Protein AF-A0A0Q5D7P6-F1 (afdb_monomer)

pLDDT: mean 76.79, std 16.36, range [40.34, 94.0]

Solvent-accessible surface area (backbone atoms only — not comparable to full-atom values): 3813 Å² total; per-residue (Å²): 140,86,78,77,64,61,62,56,52,53,54,52,52,52,54,55,48,54,51,52,53,50,24,52,51,37,29,77,72,75,32,64,67,60,14,50,51,54,32,45,78,69,72,47,51,66,75,54,50,54,48,46,74,74,40,60,72,67,59,72,70,74,79,118

Structure (mmCIF, N/CA/C/O backbone):
data_AF-A0A0Q5D7P6-F1
#
_entry.id   AF-A0A0Q5D7P6-F1
#
loop_
_atom_site.group_PDB
_atom_site.id
_atom_site.type_symbol
_atom_site.label_atom_id
_atom_site.label_alt_id
_atom_site.label_comp_id
_atom_site.label_asym_id
_atom_site.label_entity_id
_atom_site.label_seq_id
_atom_site.pdbx_PDB_ins_code
_atom_site.Cartn_x
_atom_site.Cartn_y
_atom_site.Cartn_z
_atom_site.occupancy
_atom_site.B_iso_or_equiv
_atom_site.auth_seq_id
_atom_site.auth_comp_id
_atom_site.auth_asym_id
_atom_site.auth_atom_id
_atom_site.pdbx_PDB_model_num
ATOM 1 N N . MET A 1 1 ? 14.617 -5.656 -37.584 1.00 47.88 1 MET A N 1
ATOM 2 C CA . MET A 1 1 ? 14.808 -6.273 -36.254 1.00 47.88 1 MET A CA 1
ATOM 3 C C . MET A 1 1 ? 14.396 -5.239 -35.216 1.00 47.88 1 MET A C 1
ATOM 5 O O . MET A 1 1 ? 15.053 -4.209 -35.148 1.00 47.88 1 MET A O 1
ATOM 9 N N . PRO A 1 2 ? 13.253 -5.407 -34.542 1.00 70.00 2 PRO A N 1
ATOM 10 C CA . PRO A 1 2 ? 13.293 -5.365 -33.067 1.00 70.00 2 PRO A CA 1
ATOM 11 C C . PRO A 1 2 ? 12.350 -6.434 -32.456 1.00 70.00 2 PRO A C 1
ATOM 13 O O . PRO A 1 2 ? 11.445 -6.868 -33.170 1.00 70.00 2 PRO A O 1
ATOM 16 N N . PRO A 1 3 ? 12.560 -6.940 -31.214 1.00 52.12 3 PRO A N 1
ATOM 17 C CA . PRO A 1 3 ? 12.384 -6.126 -30.003 1.00 52.12 3 PRO A CA 1
ATOM 18 C C . PRO A 1 3 ? 13.200 -6.598 -28.775 1.00 52.12 3 PRO A C 1
ATOM 20 O O . PRO A 1 3 ? 12.820 -7.531 -28.072 1.00 52.12 3 PRO A O 1
ATOM 23 N N . ALA A 1 4 ? 14.298 -5.917 -28.447 1.00 54.16 4 ALA A N 1
ATOM 24 C CA . ALA A 1 4 ? 14.955 -6.103 -27.143 1.00 54.16 4 ALA A CA 1
ATOM 25 C C . ALA A 1 4 ? 14.365 -5.184 -26.050 1.00 54.16 4 ALA A C 1
ATOM 27 O O . ALA A 1 4 ? 14.481 -5.469 -24.861 1.00 54.16 4 ALA A O 1
ATOM 28 N N . GLU A 1 5 ? 13.673 -4.112 -26.443 1.00 50.69 5 GLU A N 1
ATOM 29 C CA . GLU A 1 5 ? 13.207 -3.063 -25.525 1.00 50.69 5 GLU A CA 1
ATOM 30 C C . GLU A 1 5 ? 11.970 -3.482 -24.705 1.00 50.69 5 GLU A C 1
ATOM 32 O O . GLU A 1 5 ? 11.828 -3.117 -23.538 1.00 50.69 5 GLU A O 1
ATOM 37 N N . GLN A 1 6 ? 11.117 -4.352 -25.262 1.00 51.47 6 GLN A N 1
ATOM 38 C CA . GLN A 1 6 ? 9.888 -4.812 -24.598 1.00 51.47 6 GLN A CA 1
ATOM 39 C C . GLN A 1 6 ? 10.174 -5.654 -23.345 1.00 51.47 6 GLN A C 1
ATOM 41 O O . GLN A 1 6 ? 9.458 -5.547 -22.352 1.00 51.47 6 GLN A O 1
ATOM 46 N N . ALA A 1 7 ? 11.255 -6.440 -23.345 1.00 53.31 7 ALA A N 1
ATOM 47 C CA . ALA A 1 7 ? 11.625 -7.273 -22.201 1.00 53.31 7 ALA A CA 1
ATOM 48 C C . ALA A 1 7 ? 12.122 -6.443 -21.001 1.00 53.31 7 ALA A C 1
ATOM 50 O O . ALA A 1 7 ? 11.924 -6.832 -19.847 1.00 53.31 7 ALA A O 1
ATOM 51 N N . GLN A 1 8 ? 12.747 -5.286 -21.251 1.00 52.84 8 GLN A N 1
ATOM 52 C CA . GLN A 1 8 ? 13.213 -4.379 -20.197 1.00 52.84 8 GLN A CA 1
ATOM 53 C C . GLN A 1 8 ? 12.084 -3.524 -19.620 1.00 52.84 8 GLN A C 1
ATOM 55 O O . GLN A 1 8 ? 12.042 -3.338 -18.398 1.00 52.84 8 GLN A O 1
ATOM 60 N N . GLN A 1 9 ? 11.147 -3.070 -20.460 1.00 53.81 9 GLN A N 1
ATOM 61 C CA . GLN A 1 9 ? 9.920 -2.420 -19.992 1.00 53.81 9 GLN A CA 1
ATOM 62 C C . GLN A 1 9 ? 9.141 -3.379 -19.081 1.00 53.81 9 GLN A C 1
ATOM 64 O O . GLN A 1 9 ? 8.937 -3.093 -17.903 1.00 53.81 9 GLN A O 1
ATOM 69 N N . GLN A 1 10 ? 8.875 -4.596 -19.565 1.00 53.41 10 GLN A N 1
ATOM 70 C CA . GLN A 1 10 ? 8.086 -5.590 -18.842 1.00 53.41 10 GLN A CA 1
ATOM 71 C C . GLN A 1 10 ? 8.706 -5.978 -17.490 1.00 53.41 10 GLN A C 1
ATOM 73 O O . GLN A 1 10 ? 8.005 -6.109 -16.488 1.00 53.41 10 GLN A O 1
ATOM 78 N N . ARG A 1 11 ? 10.037 -6.087 -17.395 1.00 53.41 11 ARG A N 1
ATOM 79 C CA . ARG A 1 11 ? 10.708 -6.386 -16.116 1.00 53.41 11 ARG A CA 1
ATOM 80 C C . ARG A 1 11 ? 10.584 -5.251 -15.092 1.00 53.41 11 ARG A C 1
ATOM 82 O O . ARG A 1 11 ? 10.526 -5.510 -13.887 1.00 53.41 11 ARG A O 1
ATOM 89 N N . SER A 1 12 ? 10.548 -4.011 -15.567 1.00 56.97 12 SER A N 1
ATOM 90 C CA . SER A 1 12 ? 10.421 -2.810 -14.735 1.00 56.97 12 SER A CA 1
ATOM 91 C C . SER A 1 12 ? 8.988 -2.638 -14.222 1.00 56.97 12 SER A C 1
ATOM 93 O O . SER A 1 12 ? 8.788 -2.315 -13.046 1.00 56.97 12 SER A O 1
ATOM 95 N N . ASP A 1 13 ? 8.001 -2.966 -15.055 1.00 62.56 13 ASP A N 1
ATOM 96 C CA . ASP A 1 13 ? 6.588 -3.020 -14.675 1.00 62.56 13 ASP A CA 1
ATOM 97 C C . ASP A 1 13 ? 6.328 -4.079 -13.595 1.00 62.56 13 ASP A C 1
ATOM 99 O O . ASP A 1 13 ? 5.704 -3.789 -12.573 1.00 62.56 13 ASP A O 1
ATOM 103 N N . HIS A 1 14 ? 6.901 -5.279 -13.736 1.00 62.81 14 HIS A N 1
ATOM 104 C CA . HIS A 1 14 ? 6.748 -6.346 -12.739 1.00 62.81 14 HIS A CA 1
ATOM 105 C C . HIS A 1 14 ? 7.322 -5.967 -11.365 1.00 62.81 14 HIS A C 1
ATOM 107 O O . HIS A 1 14 ? 6.700 -6.236 -10.334 1.00 62.81 14 HIS A O 1
ATOM 113 N N . ARG A 1 15 ? 8.498 -5.320 -11.326 1.00 69.25 15 ARG A N 1
ATOM 114 C CA . ARG A 1 15 ? 9.113 -4.882 -10.061 1.00 69.25 15 ARG A CA 1
ATOM 115 C C . ARG A 1 15 ? 8.270 -3.806 -9.379 1.00 69.25 15 ARG A C 1
ATOM 117 O O . ARG A 1 15 ? 8.061 -3.875 -8.170 1.00 69.25 15 ARG A O 1
ATOM 124 N N . SER A 1 16 ? 7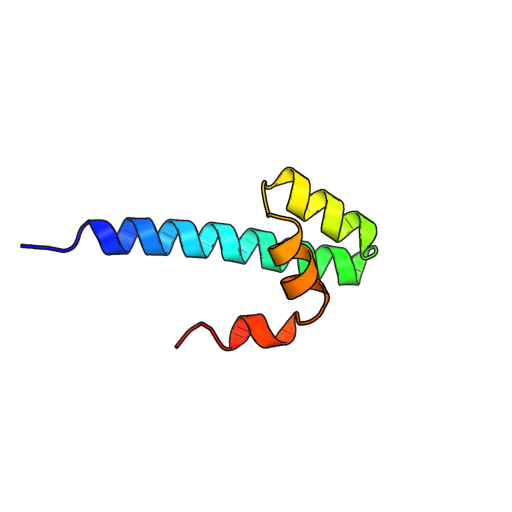.763 -2.855 -10.158 1.00 75.56 16 SER A N 1
ATOM 125 C CA . SER A 1 16 ? 6.882 -1.788 -9.676 1.00 75.56 16 SER A CA 1
ATOM 126 C C . SER A 1 16 ? 5.566 -2.353 -9.135 1.00 75.56 16 SER A C 1
ATOM 128 O O . SER A 1 16 ? 5.137 -1.979 -8.044 1.00 75.56 16 SER A O 1
ATOM 130 N N . SER A 1 17 ? 4.970 -3.321 -9.839 1.00 80.12 17 SER A N 1
ATOM 131 C CA . SER A 1 17 ? 3.736 -3.988 -9.417 1.00 80.12 17 SER A CA 1
ATOM 132 C C . SER A 1 17 ? 3.906 -4.753 -8.103 1.00 80.12 17 SER A C 1
ATOM 134 O O . SER A 1 17 ? 3.081 -4.615 -7.207 1.00 80.1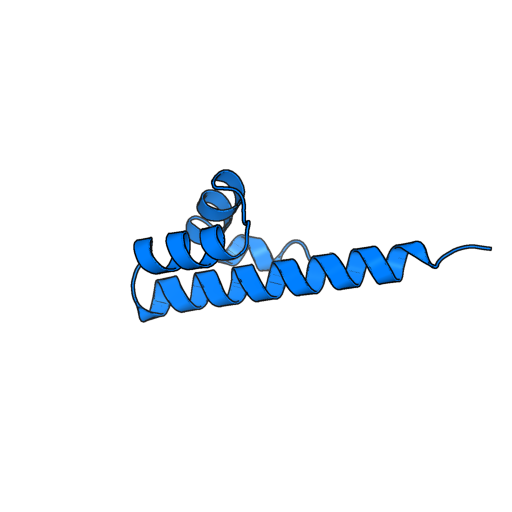2 17 SER A O 1
ATOM 136 N N . ALA A 1 18 ? 4.999 -5.505 -7.940 1.00 85.62 18 ALA A N 1
ATOM 137 C CA . ALA A 1 18 ? 5.253 -6.274 -6.718 1.00 85.62 18 ALA A CA 1
ATOM 138 C C . ALA A 1 18 ? 5.448 -5.381 -5.477 1.00 85.62 18 ALA A C 1
ATOM 140 O O . ALA A 1 18 ? 5.014 -5.728 -4.378 1.00 85.62 18 ALA A O 1
ATOM 141 N N . ILE A 1 19 ? 6.087 -4.218 -5.649 1.00 88.88 19 ILE A N 1
ATOM 142 C CA . ILE A 1 19 ? 6.247 -3.218 -4.583 1.00 88.88 19 ILE A CA 1
ATOM 143 C C . ILE A 1 19 ? 4.880 -2.654 -4.185 1.00 88.88 19 ILE A C 1
ATOM 145 O O . ILE A 1 19 ? 4.565 -2.575 -3.000 1.00 88.88 19 ILE A O 1
ATOM 149 N N . VAL A 1 20 ? 4.050 -2.296 -5.165 1.00 86.88 20 VAL A N 1
ATOM 150 C CA . VAL A 1 20 ? 2.699 -1.778 -4.914 1.00 86.88 20 VAL A CA 1
ATOM 151 C C . VAL A 1 20 ? 1.822 -2.823 -4.222 1.00 86.88 20 VAL A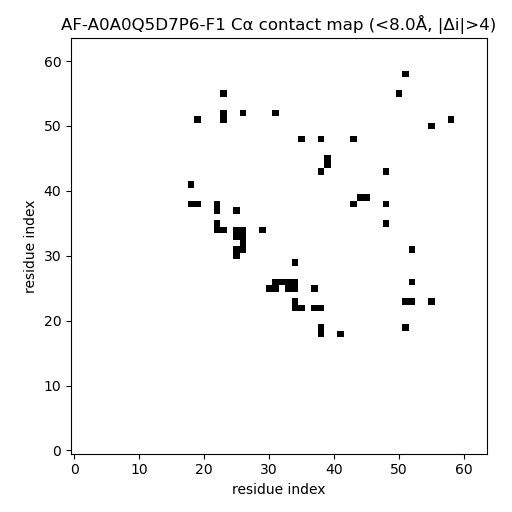 C 1
ATOM 153 O O . VAL A 1 20 ? 1.163 -2.497 -3.238 1.00 86.88 20 VAL A O 1
ATOM 156 N N . GLU A 1 21 ? 1.856 -4.077 -4.673 1.00 88.12 21 GLU A N 1
ATOM 157 C CA . GLU A 1 21 ? 1.093 -5.179 -4.076 1.00 88.12 21 GLU A CA 1
ATOM 158 C C . GLU A 1 21 ? 1.482 -5.405 -2.611 1.00 88.12 21 GLU A C 1
ATOM 160 O O . GLU A 1 21 ? 0.616 -5.507 -1.739 1.00 88.12 21 GLU A O 1
ATOM 165 N N . ARG A 1 22 ? 2.787 -5.379 -2.311 1.00 89.75 22 ARG A N 1
ATOM 166 C CA . ARG A 1 22 ? 3.263 -5.418 -0.924 1.00 89.75 22 ARG A CA 1
ATOM 167 C C . ARG A 1 22 ? 2.825 -4.203 -0.120 1.00 89.75 22 ARG A C 1
ATOM 169 O O . ARG A 1 22 ? 2.428 -4.382 1.024 1.00 89.75 22 ARG A O 1
ATOM 176 N N . GLY A 1 23 ? 2.837 -3.001 -0.693 1.00 90.50 23 GLY A N 1
ATOM 177 C CA . GLY A 1 23 ? 2.326 -1.800 -0.025 1.00 90.50 23 GLY A CA 1
ATOM 178 C C . GLY A 1 23 ? 0.852 -1.928 0.375 1.00 90.50 23 GLY A C 1
ATOM 179 O O . GLY A 1 23 ? 0.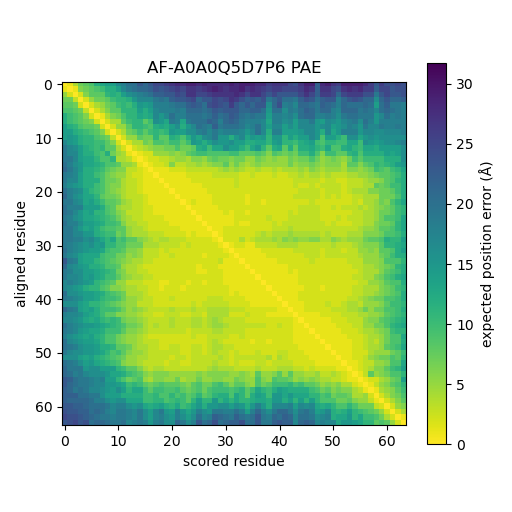495 -1.609 1.506 1.00 90.50 23 GLY A O 1
ATOM 180 N N . ILE A 1 24 ? 0.012 -2.474 -0.509 1.00 89.12 24 ILE A N 1
ATOM 181 C CA . ILE A 1 24 ? -1.411 -2.726 -0.229 1.00 89.12 24 ILE A CA 1
ATOM 182 C C . ILE A 1 24 ? -1.569 -3.792 0.867 1.00 89.12 24 ILE A C 1
ATOM 184 O O . ILE A 1 24 ? -2.340 -3.610 1.807 1.00 89.12 24 ILE A O 1
ATOM 188 N N . ALA A 1 25 ? -0.797 -4.881 0.808 1.00 90.88 25 ALA A N 1
ATOM 189 C CA . ALA A 1 25 ? -0.817 -5.907 1.852 1.00 90.88 25 ALA A CA 1
ATOM 190 C C . ALA A 1 25 ? -0.383 -5.350 3.223 1.00 90.88 25 ALA A C 1
ATOM 192 O O . ALA A 1 25 ? -0.993 -5.667 4.247 1.00 90.88 25 ALA A O 1
ATOM 193 N N . VAL A 1 26 ? 0.632 -4.478 3.248 1.00 91.75 26 VAL A N 1
ATOM 194 C CA . VAL A 1 26 ? 1.081 -3.762 4.453 1.00 91.75 26 VAL A CA 1
ATOM 195 C C . VAL A 1 26 ? -0.025 -2.854 4.995 1.00 91.75 26 VAL A C 1
ATOM 197 O O . VAL A 1 26 ? -0.233 -2.835 6.206 1.00 91.75 26 VAL A O 1
ATOM 200 N N . GLN A 1 27 ? -0.777 -2.161 4.132 1.00 90.44 27 GLN A N 1
ATOM 201 C CA . GLN A 1 27 ? -1.925 -1.345 4.548 1.00 90.44 27 GLN A CA 1
ATOM 202 C C . GLN A 1 27 ? -2.995 -2.195 5.240 1.00 90.44 27 GLN A C 1
ATOM 204 O O . GLN A 1 27 ? -3.467 -1.812 6.308 1.00 90.44 27 GLN A O 1
ATOM 209 N N . SER A 1 28 ? -3.351 -3.345 4.654 1.00 87.69 28 SER A N 1
ATOM 210 C CA . SER A 1 28 ? -4.343 -4.268 5.225 1.00 87.69 28 SER A CA 1
ATOM 211 C C . SER A 1 28 ? -3.882 -4.941 6.518 1.00 87.69 28 SER A C 1
ATOM 213 O O . SER A 1 28 ? -4.720 -5.270 7.350 1.00 87.69 28 SER A O 1
ATOM 215 N N . THR A 1 29 ? -2.578 -5.170 6.682 1.00 91.69 29 THR A N 1
ATOM 216 C CA . THR A 1 29 ? -2.030 -5.906 7.836 1.00 91.69 29 THR A CA 1
ATOM 217 C C . THR A 1 29 ? -1.705 -4.988 9.013 1.00 91.69 29 THR A C 1
ATOM 219 O O . THR A 1 29 ? -1.916 -5.364 10.162 1.00 91.69 29 THR A O 1
ATOM 222 N N . PHE A 1 30 ? -1.173 -3.794 8.737 1.00 90.25 30 PHE A N 1
ATOM 223 C CA . PHE A 1 30 ? -0.712 -2.849 9.752 1.00 90.25 30 PHE A CA 1
ATOM 224 C C . PHE A 1 30 ? -1.584 -1.596 9.773 1.00 90.25 30 PHE A C 1
ATOM 226 O O . PHE A 1 30 ? -2.451 -1.453 10.629 1.00 90.25 30 PHE A O 1
ATOM 233 N N . ASN A 1 31 ? -1.305 -0.658 8.866 1.00 91.25 31 ASN A N 1
ATOM 234 C CA . ASN A 1 31 ? -2.046 0.582 8.667 1.00 91.25 31 ASN A CA 1
ATOM 235 C C . ASN A 1 31 ? -1.526 1.314 7.416 1.00 91.25 31 ASN A C 1
ATOM 237 O O . ASN A 1 31 ? -0.462 1.004 6.870 1.00 91.25 31 ASN A O 1
ATOM 241 N N . THR A 1 32 ? -2.257 2.349 7.007 1.00 88.75 32 THR A N 1
ATOM 242 C CA . THR A 1 32 ? -1.926 3.197 5.856 1.00 88.75 32 THR A CA 1
ATOM 243 C C . THR A 1 32 ? -0.581 3.919 5.989 1.00 88.75 32 THR A C 1
ATOM 245 O O . THR A 1 32 ? 0.125 4.049 4.995 1.00 88.75 32 THR A O 1
ATOM 248 N N . VAL A 1 33 ? -0.176 4.355 7.185 1.00 92.56 33 VAL A N 1
ATOM 249 C CA . VAL A 1 33 ? 1.111 5.049 7.398 1.00 92.56 33 VAL A CA 1
ATOM 250 C C . VAL A 1 33 ? 2.288 4.112 7.114 1.00 92.56 33 VAL A C 1
ATOM 252 O O . VAL A 1 33 ? 3.174 4.480 6.346 1.00 92.56 33 VAL A O 1
ATOM 255 N N . CYS A 1 34 ? 2.252 2.870 7.610 1.00 91.81 34 CYS A N 1
ATOM 256 C CA . CYS A 1 34 ? 3.261 1.853 7.290 1.00 91.81 34 CYS A CA 1
ATOM 257 C C . CYS A 1 34 ? 3.341 1.567 5.785 1.00 91.81 34 CYS A C 1
ATOM 259 O O . CYS A 1 34 ? 4.433 1.401 5.243 1.00 91.81 34 CYS A O 1
ATOM 261 N N . ALA A 1 35 ? 2.201 1.524 5.092 1.00 92.44 35 ALA A N 1
ATOM 262 C CA . ALA A 1 35 ? 2.176 1.323 3.645 1.00 92.44 35 ALA A CA 1
ATOM 263 C C . ALA A 1 35 ? 2.810 2.497 2.885 1.00 92.44 35 ALA A C 1
ATOM 265 O O . ALA A 1 35 ? 3.579 2.282 1.947 1.00 92.44 35 ALA A O 1
ATOM 266 N N . ILE A 1 36 ? 2.536 3.734 3.312 1.00 92.44 36 ILE A N 1
ATOM 267 C CA . ILE A 1 36 ? 3.141 4.943 2.740 1.00 92.44 36 ILE A CA 1
ATOM 268 C C . ILE A 1 36 ? 4.661 4.917 2.921 1.00 92.44 36 ILE A C 1
ATOM 270 O O . ILE A 1 36 ? 5.389 5.176 1.963 1.00 92.44 36 ILE A O 1
ATOM 274 N N . GLU A 1 37 ? 5.148 4.590 4.119 1.00 94.00 37 GLU A N 1
ATOM 275 C CA . GLU A 1 37 ? 6.587 4.507 4.385 1.00 94.00 37 GLU A CA 1
ATOM 276 C C . GLU A 1 37 ? 7.253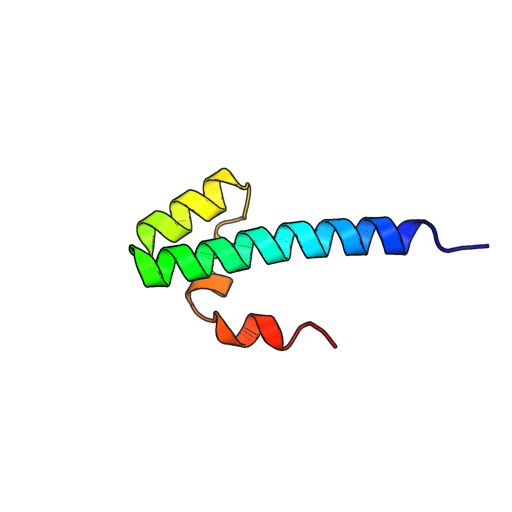 3.407 3.560 1.00 94.00 37 GLU A C 1
ATOM 278 O O . GLU A 1 37 ? 8.254 3.672 2.895 1.00 94.00 37 GLU A O 1
ATOM 283 N N . TYR A 1 38 ? 6.650 2.214 3.503 1.00 93.31 38 TYR A N 1
ATOM 284 C CA . TYR A 1 38 ? 7.136 1.115 2.671 1.00 93.31 38 TYR A CA 1
ATOM 285 C C . TYR A 1 38 ? 7.288 1.546 1.208 1.00 93.31 38 TYR A C 1
ATOM 287 O O . TYR A 1 38 ? 8.348 1.361 0.608 1.00 93.31 38 TYR A O 1
ATOM 295 N N . LEU A 1 39 ? 6.257 2.169 0.634 1.00 91.31 39 LEU A N 1
ATOM 296 C CA . LEU A 1 39 ? 6.272 2.616 -0.756 1.00 91.31 39 LEU A CA 1
ATOM 297 C C . LEU A 1 39 ? 7.290 3.747 -0.985 1.00 91.31 39 LEU A C 1
ATOM 299 O O . LEU A 1 39 ? 8.032 3.706 -1.971 1.00 91.31 39 LEU A O 1
ATOM 303 N N . ARG A 1 40 ? 7.412 4.708 -0.058 1.00 91.25 40 ARG A N 1
ATOM 304 C CA . ARG A 1 40 ? 8.444 5.759 -0.131 1.00 91.25 40 ARG A CA 1
ATOM 305 C C . ARG A 1 40 ? 9.857 5.188 -0.096 1.00 91.25 40 ARG A C 1
ATOM 307 O O . ARG A 1 40 ? 10.683 5.598 -0.908 1.00 91.25 40 ARG A O 1
ATOM 314 N N . SER A 1 41 ? 10.138 4.222 0.781 1.00 92.62 41 SER A N 1
ATOM 315 C CA . SER A 1 41 ? 11.447 3.554 0.843 1.00 92.62 41 SER A CA 1
ATOM 316 C C . SER A 1 41 ? 11.806 2.841 -0.464 1.00 92.62 41 SER A C 1
ATOM 318 O O . SER A 1 41 ? 12.982 2.662 -0.768 1.00 92.62 41 SER A O 1
ATOM 320 N N . HIS A 1 42 ? 10.805 2.481 -1.269 1.00 90.75 42 HIS A N 1
ATOM 321 C CA . HIS A 1 42 ? 10.977 1.870 -2.585 1.00 90.75 42 HIS A CA 1
ATOM 322 C C . HIS A 1 42 ? 10.949 2.886 -3.745 1.00 90.75 42 HIS A C 1
ATOM 324 O O . HIS A 1 42 ? 10.814 2.483 -4.898 1.00 90.75 42 HIS A O 1
ATOM 330 N N . ASN A 1 43 ? 11.125 4.186 -3.467 1.00 89.31 43 ASN A N 1
ATOM 331 C CA . ASN A 1 43 ? 11.112 5.284 -4.448 1.00 89.31 43 ASN A CA 1
ATOM 332 C C . ASN A 1 43 ? 9.779 5.449 -5.204 1.00 89.31 43 ASN A C 1
ATOM 334 O O . ASN A 1 43 ? 9.739 6.002 -6.305 1.00 89.31 43 ASN A O 1
ATOM 338 N N . VAL A 1 44 ? 8.666 5.004 -4.620 1.00 87.56 44 VAL A N 1
ATOM 339 C CA . VAL A 1 44 ? 7.342 5.253 -5.195 1.00 87.56 44 VAL A CA 1
ATOM 340 C C . VAL A 1 44 ? 6.944 6.699 -4.909 1.00 87.56 44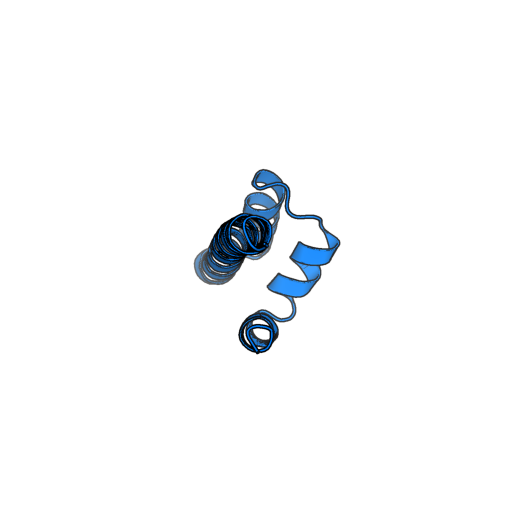 VAL A C 1
ATOM 342 O O . VAL A 1 44 ? 6.989 7.165 -3.770 1.00 87.56 44 VAL A O 1
ATOM 345 N N . GLN A 1 45 ? 6.547 7.426 -5.952 1.00 87.19 45 GLN A N 1
ATOM 346 C CA . GLN A 1 45 ? 6.144 8.824 -5.815 1.00 87.19 45 GLN A CA 1
ATOM 347 C C . GLN A 1 45 ? 4.831 8.956 -5.034 1.00 87.19 45 GLN A C 1
ATOM 349 O O . GLN A 1 45 ? 3.912 8.163 -5.237 1.00 87.19 45 GLN A O 1
ATOM 354 N N . SER A 1 46 ? 4.699 10.003 -4.211 1.00 86.31 46 SER A N 1
ATOM 355 C CA . SER A 1 46 ? 3.517 10.235 -3.362 1.00 86.31 46 SER A CA 1
ATOM 356 C C . SER A 1 46 ? 2.192 10.186 -4.130 1.00 86.31 46 SER A C 1
ATOM 358 O O . SER A 1 46 ? 1.253 9.551 -3.668 1.00 86.31 46 SER A O 1
ATOM 360 N N . HIS A 1 47 ? 2.137 10.742 -5.344 1.00 85.12 47 HIS A N 1
ATOM 361 C CA . HIS A 1 47 ? 0.924 10.720 -6.168 1.00 85.12 47 HIS A CA 1
ATOM 362 C C . HIS A 1 47 ? 0.514 9.295 -6.603 1.00 85.12 47 HIS A C 1
ATOM 364 O O . HIS A 1 47 ? -0.667 9.007 -6.801 1.00 85.12 47 HIS A O 1
ATOM 370 N N . ILE A 1 48 ? 1.485 8.385 -6.765 1.00 85.31 48 ILE A N 1
ATOM 371 C CA . ILE A 1 48 ? 1.227 6.964 -7.020 1.00 85.31 48 ILE A CA 1
ATOM 372 C C . ILE A 1 48 ? 0.761 6.301 -5.731 1.00 85.31 48 ILE A C 1
ATOM 374 O O . ILE A 1 48 ? -0.217 5.566 -5.779 1.00 85.31 48 ILE A O 1
ATOM 378 N N . ILE A 1 49 ? 1.415 6.58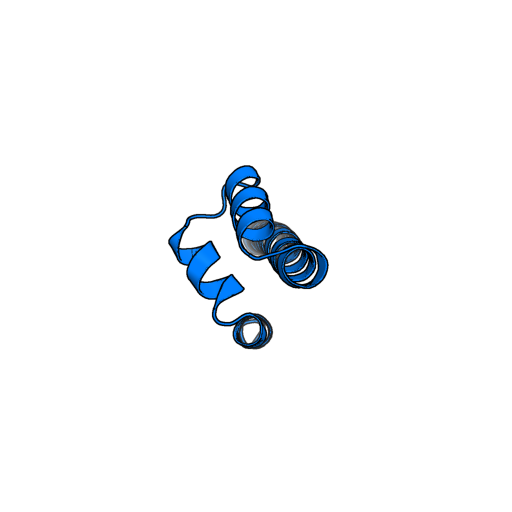6 -4.600 1.00 89.06 49 ILE A N 1
ATOM 379 C CA . ILE A 1 49 ? 1.036 6.069 -3.277 1.00 89.06 49 ILE A CA 1
ATOM 380 C C . ILE A 1 49 ? -0.432 6.394 -2.979 1.00 89.06 49 ILE A C 1
ATOM 382 O O . ILE A 1 49 ? -1.218 5.492 -2.709 1.00 89.06 49 ILE A O 1
ATOM 386 N N . GLU A 1 50 ? -0.827 7.659 -3.112 1.00 89.75 50 GLU A N 1
ATOM 387 C CA . GLU A 1 50 ? -2.214 8.086 -2.917 1.00 89.75 50 GLU A CA 1
ATOM 388 C C . GLU A 1 50 ? -3.168 7.335 -3.845 1.00 89.75 50 GLU A C 1
ATOM 390 O O . GLU A 1 50 ? -4.182 6.810 -3.390 1.00 89.75 50 GLU A O 1
ATOM 395 N N . ARG A 1 51 ? -2.823 7.199 -5.132 1.00 86.06 51 ARG A N 1
ATOM 396 C CA . ARG A 1 51 ? -3.649 6.469 -6.102 1.00 86.06 51 ARG A CA 1
ATOM 397 C C . ARG A 1 51 ? -3.828 4.997 -5.724 1.00 86.06 51 ARG A C 1
ATOM 399 O O . ARG A 1 51 ? -4.943 4.492 -5.806 1.00 86.06 51 ARG A O 1
ATOM 406 N N . VAL A 1 52 ? -2.754 4.303 -5.345 1.00 85.94 52 VAL A N 1
ATOM 407 C CA . VAL A 1 52 ? -2.799 2.852 -5.083 1.00 85.94 52 VAL A CA 1
ATOM 408 C C . VAL A 1 52 ? -3.431 2.507 -3.745 1.00 85.94 52 VAL A C 1
ATOM 410 O O . VAL A 1 52 ? -4.108 1.489 -3.663 1.00 85.94 52 VAL A O 1
ATOM 413 N N . LEU A 1 53 ? -3.250 3.351 -2.727 1.00 85.69 53 LEU A N 1
ATOM 414 C CA . LEU A 1 53 ? -3.867 3.149 -1.416 1.00 85.69 53 LEU A CA 1
ATOM 415 C C . LEU A 1 53 ? -5.334 3.609 -1.387 1.00 85.69 53 LEU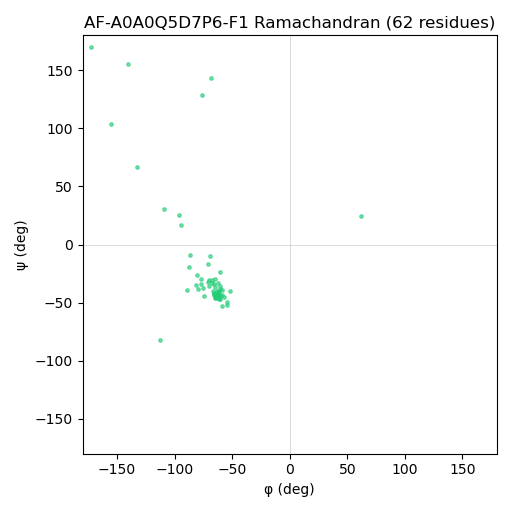 A C 1
ATOM 417 O O . LEU A 1 53 ? -6.112 3.077 -0.599 1.00 85.69 53 LEU A O 1
ATOM 421 N N . SER A 1 54 ? -5.727 4.562 -2.245 1.00 86.62 54 SER A N 1
ATOM 422 C CA . SER A 1 54 ? -7.129 5.003 -2.372 1.00 86.62 54 SER A CA 1
ATOM 423 C C . SER A 1 54 ? -7.963 4.074 -3.256 1.00 86.62 54 SER A C 1
ATOM 425 O O . SER A 1 54 ? -9.140 3.864 -2.983 1.00 86.62 54 SER A O 1
ATOM 427 N N . TYR A 1 55 ? -7.361 3.508 -4.308 1.00 81.75 55 TYR A N 1
ATOM 428 C CA . TYR A 1 55 ? -8.048 2.647 -5.277 1.00 81.75 55 TYR A CA 1
ATOM 429 C C . TYR A 1 55 ? -7.244 1.367 -5.559 1.00 81.75 55 TYR A C 1
ATOM 431 O O . TYR A 1 55 ? -6.761 1.171 -6.682 1.00 81.75 55 TYR A O 1
ATOM 439 N N . PRO A 1 56 ? -7.087 0.472 -4.565 1.00 72.94 56 PRO A N 1
ATOM 440 C CA . PRO A 1 56 ? -6.313 -0.757 -4.735 1.00 72.94 56 PRO A CA 1
ATOM 441 C C . PRO A 1 56 ? -6.907 -1.687 -5.807 1.00 72.94 56 PRO A C 1
ATOM 443 O O . PRO A 1 56 ? -6.160 -2.332 -6.540 1.00 72.94 56 PRO A O 1
ATOM 446 N N . ASP A 1 57 ? -8.235 -1.707 -5.966 1.00 67.38 57 ASP A N 1
ATOM 447 C CA . ASP A 1 57 ? -8.932 -2.579 -6.926 1.00 67.38 57 ASP A CA 1
ATOM 448 C C . ASP A 1 57 ? -8.714 -2.154 -8.394 1.00 67.38 57 ASP A C 1
ATOM 450 O O . ASP A 1 57 ? -8.532 -2.983 -9.289 1.00 67.38 57 ASP A O 1
ATOM 454 N N . GLN A 1 58 ? -8.569 -0.846 -8.638 1.00 67.31 58 GLN A N 1
ATOM 455 C CA . GLN A 1 58 ? -8.358 -0.271 -9.973 1.00 67.31 58 GLN A CA 1
ATOM 456 C C . GLN A 1 58 ? -6.977 -0.615 -10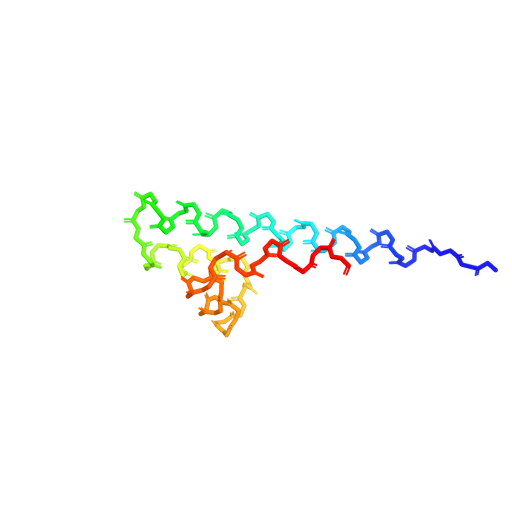.568 1.00 67.31 58 GLN A C 1
ATOM 458 O O . GLN A 1 58 ? -6.709 -0.375 -11.747 1.00 67.31 58 GLN A O 1
ATOM 463 N N . ARG A 1 59 ? -6.068 -1.201 -9.778 1.00 65.69 59 ARG A N 1
ATOM 464 C CA . ARG A 1 59 ? -4.765 -1.682 -10.261 1.00 65.69 59 ARG A CA 1
ATOM 465 C C . ARG A 1 59 ? -4.880 -2.909 -11.162 1.00 65.69 59 ARG A C 1
ATOM 467 O O . ARG A 1 59 ? -4.126 -2.991 -12.127 1.00 65.69 59 ARG A O 1
ATOM 474 N N . ARG A 1 60 ? -5.822 -3.824 -10.902 1.00 58.72 60 ARG A N 1
ATOM 475 C CA . ARG A 1 60 ? -5.960 -5.072 -11.682 1.00 58.72 60 ARG A CA 1
ATOM 476 C C . ARG A 1 60 ? -6.494 -4.860 -13.100 1.00 58.72 60 ARG A C 1
ATOM 478 O O . ARG A 1 60 ? -6.341 -5.741 -13.936 1.00 58.72 60 ARG A O 1
ATOM 485 N N . GLN A 1 61 ? -7.085 -3.702 -13.388 1.00 55.16 61 GLN A N 1
ATOM 486 C CA . GLN A 1 61 ? -7.698 -3.407 -14.688 1.00 55.16 61 GLN A CA 1
ATOM 487 C C . GLN A 1 61 ? -6.716 -2.855 -15.731 1.00 55.16 61 GLN A C 1
ATOM 489 O O . GLN A 1 61 ? -7.069 -2.748 -16.897 1.00 55.16 61 GLN A O 1
ATOM 494 N N . HIS A 1 62 ? -5.480 -2.529 -15.340 1.00 49.78 62 HIS A N 1
ATOM 495 C CA . HIS A 1 62 ? -4.470 -1.961 -16.243 1.00 49.78 62 HIS A CA 1
ATOM 496 C C . HIS A 1 62 ? -3.515 -3.020 -16.827 1.00 49.78 62 HIS A C 1
ATOM 498 O O . HIS A 1 62 ? -2.374 -2.712 -17.163 1.00 49.78 62 HIS A O 1
ATOM 504 N N . ALA A 1 63 ? -3.978 -4.273 -16.897 1.00 47.16 63 ALA A N 1
ATOM 505 C CA . ALA A 1 63 ? -3.280 -5.418 -17.485 1.00 47.16 63 ALA A CA 1
ATOM 506 C C . ALA A 1 63 ? -3.931 -5.881 -18.808 1.00 47.16 63 ALA A C 1
ATOM 508 O O . ALA A 1 63 ? -3.923 -7.073 -19.113 1.00 47.16 63 ALA A O 1
ATOM 509 N N . HIS A 1 64 ? -4.541 -4.959 -19.560 1.00 40.34 64 HIS A N 1
ATOM 510 C CA . HIS A 1 64 ? -5.087 -5.208 -20.897 1.00 40.34 64 HIS A CA 1
ATOM 511 C C . HIS A 1 64 ? -4.341 -4.386 -21.941 1.00 40.34 64 HIS A C 1
ATOM 513 O O . HIS A 1 64 ? -4.207 -3.162 -21.719 1.00 40.34 64 HIS A O 1
#

Nearest PDB structures (foldseek):
  3jcs-assembly1_i  TM=6.335E-01  e=6.262E+00  Leishmania donovani

Mean predicted aligned error: 8.52 Å

Sequence (64 aa):
MPPAEQAQQQRSDHRSSAIVERGIAVQSTFNTVCAIEYLRSHNVQSHIIERVLSYPDQRRQHAH

Secondary structure (DSSP, 8-state):
---SHHHHHHHHHHHHHHHHHHHHHHHHHT-HHHHHHHHHHTT--HHHHHHHHH-SGGGGGG--

Radius of gyration: 13.41 Å; Cα contacts (8 Å, |Δi|>4): 32; chains: 1; bounding box: 24×18×46 Å

Foldseek 3Di:
DDDPPVVVVVVVVVVLVVQLVVLLVCCVPPRLVSSQVSCVVVVNDPVVSCVCNVCVPVVVVPPD